Protein AF-A0A1H7LFC0-F1 (afdb_monomer)

Sequence (143 aa):
MLAAALTWTMSVATGEPPASRPVRDDPRLPPRSVIVLVASWCAPCRGELLRLDTIAPVIGGRALRVLAIDDSAATARMLRVIDPARVWRPDTRVDHVRALLLARTAGLPFSVVSDGRGVVCAQENGGLDAHRAAALVQRCATP

Foldseek 3Di:
DDDDDDDDDDDDPPDDDPPDDPPDPFDQADAQAKEWEDELVDPQRLVLQVQVVQQVVQLVPGQQAYEYLDDDPSRVVSCPVHDPSRYDDPPPDSNVNSVNQPVVDPDDGKIFGHHRRSGTQFIDHGGDHNVNSNVRSVSSVDD

Secondary structure (DSSP, 8-state):
---------------PPPP---------PPTTEEEEEE-TT-HHHHHHHTTHHHHGGGSTTPEEEEEES---HHHHHHHTTS-TTTB---SS-HHHHHHHHHTT-SSSSEEEEE-TTS-EEEEEES---HHHHHHHHHHHH--

Structure (mmCIF, N/CA/C/O backbone):
data_AF-A0A1H7LFC0-F1
#
_entry.id   AF-A0A1H7LFC0-F1
#
loop_
_atom_site.group_PDB
_atom_site.id
_atom_site.type_symbol
_atom_site.label_atom_id
_atom_site.label_alt_id
_atom_site.label_comp_id
_atom_site.label_asym_id
_atom_site.label_entity_id
_atom_site.label_seq_id
_atom_site.pdbx_PDB_ins_code
_atom_site.Cartn_x
_atom_site.Cartn_y
_atom_site.Cartn_z
_atom_site.occupancy
_atom_site.B_iso_or_equiv
_atom_site.auth_seq_id
_atom_site.auth_comp_id
_atom_site.auth_asym_id
_atom_site.auth_atom_id
_atom_site.pdbx_PDB_model_num
ATOM 1 N N . MET A 1 1 ? -52.557 39.100 51.011 1.00 39.69 1 MET A N 1
ATOM 2 C CA . MET A 1 1 ? -52.404 37.825 50.281 1.00 39.69 1 MET A CA 1
ATOM 3 C C . MET A 1 1 ? -51.633 38.114 49.000 1.00 39.69 1 MET A C 1
ATOM 5 O O . MET A 1 1 ? -52.198 38.701 48.091 1.00 39.69 1 MET A O 1
ATOM 9 N N . LEU A 1 2 ? -50.330 37.824 48.989 1.00 44.66 2 LEU A N 1
ATOM 10 C CA . LEU A 1 2 ? -49.412 38.002 47.855 1.00 44.66 2 LEU A CA 1
ATOM 11 C C . LEU A 1 2 ? -49.133 36.614 47.263 1.00 44.66 2 LEU A C 1
ATOM 13 O O . LEU A 1 2 ? -48.718 35.730 48.008 1.00 44.66 2 LEU A O 1
ATOM 17 N N . ALA A 1 3 ? -49.354 36.422 45.962 1.00 44.19 3 ALA A N 1
ATOM 18 C CA . ALA A 1 3 ? -48.954 35.213 45.243 1.00 44.19 3 ALA A CA 1
ATOM 19 C C . ALA A 1 3 ? -48.043 35.605 44.073 1.00 44.19 3 ALA A C 1
ATOM 21 O O . ALA A 1 3 ? -48.377 36.478 43.275 1.00 44.19 3 ALA A O 1
ATOM 22 N N . ALA A 1 4 ? -46.861 34.992 44.052 1.00 46.94 4 ALA A N 1
ATOM 23 C CA . ALA A 1 4 ? -45.734 35.304 43.187 1.00 46.94 4 ALA A CA 1
ATOM 24 C C . ALA A 1 4 ? -45.928 34.769 41.759 1.00 46.94 4 ALA A C 1
ATOM 26 O O . ALA A 1 4 ? -46.340 33.626 41.563 1.00 46.94 4 ALA A O 1
ATOM 27 N N . ALA A 1 5 ? -45.580 35.588 40.765 1.00 49.12 5 ALA A N 1
ATOM 28 C CA . ALA A 1 5 ? -45.511 35.190 39.366 1.00 49.12 5 ALA A CA 1
ATOM 29 C C . ALA A 1 5 ? -44.181 34.466 39.095 1.00 49.12 5 ALA A C 1
ATOM 31 O O . ALA A 1 5 ? -43.106 35.043 39.240 1.00 49.12 5 ALA A O 1
ATOM 32 N N . LEU A 1 6 ? -44.262 33.194 38.706 1.00 51.41 6 LEU A N 1
ATOM 33 C CA . LEU A 1 6 ? -43.131 32.384 38.252 1.00 51.41 6 LEU A CA 1
ATOM 34 C C . LEU A 1 6 ? -42.935 32.599 36.747 1.00 51.41 6 LEU A C 1
ATOM 36 O O . LEU A 1 6 ? -43.694 32.078 35.932 1.00 51.41 6 LEU A O 1
ATOM 40 N N . THR A 1 7 ? -41.916 33.365 36.368 1.00 50.31 7 THR A N 1
ATOM 41 C CA . THR A 1 7 ? -41.474 33.487 34.974 1.00 50.31 7 THR A CA 1
ATOM 42 C C . THR A 1 7 ? -40.579 32.308 34.606 1.00 50.31 7 THR A C 1
ATOM 44 O O . THR A 1 7 ? -39.499 32.142 35.170 1.00 50.31 7 THR A O 1
ATOM 47 N N . TRP A 1 8 ? -41.023 31.507 33.640 1.00 50.72 8 TRP A N 1
ATOM 48 C CA . TRP A 1 8 ? -40.218 30.479 32.986 1.00 50.72 8 TRP A CA 1
ATOM 49 C C .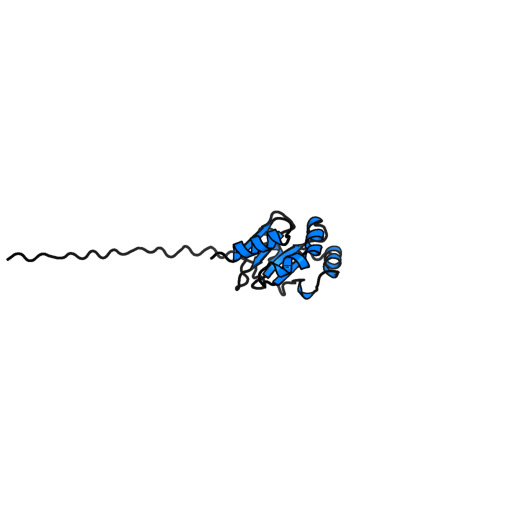 TRP A 1 8 ? -39.396 31.111 31.857 1.00 50.72 8 TRP A C 1
ATOM 51 O O . TRP A 1 8 ? -39.960 31.701 30.937 1.00 50.72 8 TRP A O 1
ATOM 61 N N . THR A 1 9 ? -38.072 30.973 31.894 1.00 57.19 9 THR A N 1
ATOM 62 C CA . THR A 1 9 ? -37.178 31.295 30.773 1.00 57.19 9 THR A CA 1
ATOM 63 C C . THR A 1 9 ? -36.889 30.026 29.973 1.00 57.19 9 THR A C 1
ATOM 65 O O . THR A 1 9 ? -36.161 29.143 30.421 1.00 57.19 9 THR A O 1
ATOM 68 N N . MET A 1 10 ? -37.453 29.919 28.767 1.00 43.94 10 MET A N 1
ATOM 69 C CA . MET A 1 10 ? -37.029 28.911 27.794 1.00 43.94 10 MET A CA 1
ATOM 70 C C . MET A 1 10 ? -35.778 29.416 27.072 1.00 43.94 10 MET A C 1
ATOM 72 O O . MET A 1 10 ? -35.845 30.356 26.285 1.00 43.94 10 MET A O 1
ATOM 76 N N . SER A 1 11 ? -34.635 28.793 27.353 1.00 60.31 11 SER A N 1
ATOM 77 C CA . SER A 1 11 ? -33.390 29.033 26.626 1.00 60.31 11 SER A CA 1
ATOM 78 C C . SER A 1 11 ? -33.374 28.154 25.374 1.00 60.31 11 SER A C 1
ATOM 80 O O . SER A 1 11 ? -33.240 26.933 25.466 1.00 60.31 11 SER A O 1
ATOM 82 N N . VAL A 1 12 ? -33.562 28.757 24.200 1.00 59.16 12 VAL A N 1
ATOM 83 C CA . VAL A 1 12 ? -33.360 28.082 22.914 1.00 59.16 12 VAL A CA 1
ATOM 84 C C . VAL A 1 12 ? -31.860 27.973 22.655 1.00 59.16 12 VAL A C 1
ATOM 86 O O . VAL A 1 12 ? -31.195 28.951 22.329 1.00 59.16 12 VAL A O 1
ATOM 89 N N . ALA A 1 13 ? -31.310 26.772 22.824 1.00 56.94 13 ALA A N 1
ATOM 90 C CA . ALA A 1 13 ? -29.967 26.466 22.359 1.00 56.94 13 ALA A CA 1
ATOM 91 C C . ALA A 1 13 ? -29.984 26.454 20.823 1.00 56.94 13 ALA A C 1
ATOM 93 O O . ALA A 1 13 ? -30.517 25.532 20.206 1.00 56.94 13 ALA A O 1
ATOM 94 N N . THR A 1 14 ? -29.413 27.482 20.198 1.00 58.72 14 THR A N 1
ATOM 95 C CA . THR A 1 14 ? -29.063 27.467 18.775 1.00 58.72 14 THR A CA 1
ATOM 96 C C . THR A 1 14 ? -27.925 26.471 18.574 1.00 58.72 14 THR A C 1
ATOM 98 O O . THR A 1 14 ? -26.749 26.823 18.625 1.00 58.72 14 THR A O 1
ATOM 101 N N . GLY A 1 15 ? -28.280 25.197 18.422 1.00 48.66 15 GLY A N 1
ATOM 102 C CA . GLY A 1 15 ? -27.364 24.168 17.955 1.00 48.66 15 GLY A CA 1
ATOM 103 C C . GLY A 1 15 ? -27.101 24.379 16.470 1.00 48.66 15 GLY A C 1
ATOM 104 O O . GLY A 1 15 ? -27.932 24.016 15.641 1.00 48.66 15 GLY A O 1
ATOM 105 N N . GLU A 1 16 ? -25.964 24.982 16.140 1.00 53.81 16 GLU A N 1
ATOM 106 C CA . GLU A 1 16 ? -25.450 24.993 14.774 1.00 53.81 16 GLU A CA 1
ATOM 107 C C . GLU A 1 16 ? -25.171 23.534 14.361 1.00 53.81 16 GLU A C 1
ATOM 109 O O . GLU A 1 16 ? -24.425 22.839 15.063 1.00 53.81 16 GLU A O 1
ATOM 114 N N . PRO A 1 17 ? -25.792 23.009 13.286 1.00 59.69 17 PRO A N 1
ATOM 115 C CA . PRO A 1 17 ? -25.464 21.676 12.805 1.00 59.69 17 PRO A CA 1
ATOM 116 C C . PRO A 1 17 ? -23.969 21.641 12.459 1.00 59.69 17 PRO A C 1
ATOM 118 O O . PRO A 1 17 ? -23.469 22.589 11.846 1.00 59.69 17 PRO A O 1
ATOM 121 N N . PRO A 1 18 ? -23.227 20.586 12.847 1.00 61.09 18 PRO A N 1
ATOM 122 C CA . PRO A 1 18 ? -21.800 20.527 12.578 1.00 61.09 18 PRO A CA 1
ATOM 123 C C . PRO A 1 18 ? -21.576 20.680 11.077 1.00 61.09 18 PRO A C 1
ATOM 125 O O . PRO A 1 18 ? -22.171 19.950 10.279 1.00 61.09 18 PRO A O 1
ATOM 128 N N . ALA A 1 19 ? -20.733 21.649 10.711 1.00 60.19 19 ALA A N 1
ATOM 129 C CA . ALA A 1 19 ? -20.374 21.932 9.333 1.00 60.19 19 ALA A CA 1
ATOM 130 C C . ALA A 1 19 ? -20.046 20.620 8.610 1.00 60.19 19 ALA A C 1
ATOM 132 O O . ALA A 1 19 ? -19.119 19.894 8.984 1.00 60.19 19 ALA A O 1
ATOM 133 N N . SER A 1 20 ? -20.843 20.297 7.591 1.00 56.56 20 SER A N 1
ATOM 134 C CA . SER A 1 20 ? -20.631 19.124 6.756 1.00 56.56 20 SER A CA 1
ATOM 135 C C . SER A 1 20 ? -19.225 19.206 6.176 1.00 56.56 20 SER A C 1
ATOM 137 O O . SER A 1 20 ? -18.912 20.110 5.399 1.00 56.56 20 SER A O 1
ATOM 139 N N . ARG A 1 21 ? -18.361 18.279 6.594 1.00 57.12 21 ARG A N 1
ATOM 140 C CA . ARG A 1 21 ? -16.986 18.180 6.108 1.00 57.12 21 ARG A CA 1
ATOM 141 C C . ARG A 1 21 ? -17.044 18.113 4.573 1.00 57.12 21 ARG A C 1
ATOM 143 O O . ARG A 1 21 ? -17.805 17.284 4.069 1.00 57.12 21 ARG A O 1
ATOM 150 N N . PRO A 1 22 ? -16.306 18.964 3.832 1.00 49.84 22 PRO A N 1
ATOM 151 C CA . PRO A 1 22 ? -16.366 18.962 2.376 1.00 49.84 22 PRO A CA 1
ATOM 152 C C . PRO A 1 22 ? -16.109 17.542 1.883 1.00 49.84 22 PRO A C 1
ATOM 154 O O . PRO A 1 22 ? -15.183 16.881 2.371 1.00 49.84 22 PRO A O 1
ATOM 157 N N . VAL A 1 23 ? -16.961 17.067 0.972 1.00 52.31 23 VAL A N 1
ATOM 158 C CA . VAL A 1 23 ? -16.793 15.769 0.320 1.00 52.31 23 VAL A CA 1
ATOM 159 C C . VAL A 1 23 ? -15.473 15.846 -0.433 1.00 52.31 23 VAL A C 1
ATOM 161 O O . VAL A 1 23 ? -15.389 16.411 -1.517 1.00 52.31 23 VAL A O 1
ATOM 164 N N . ARG A 1 24 ? -14.403 15.357 0.192 1.00 57.91 24 ARG A N 1
ATOM 165 C CA . ARG A 1 24 ? -13.163 15.082 -0.517 1.00 57.91 24 ARG A CA 1
ATOM 166 C C . ARG A 1 24 ? -13.475 13.915 -1.440 1.00 57.91 24 ARG A C 1
ATOM 168 O O . ARG A 1 24 ? -14.078 12.939 -0.981 1.00 57.91 24 ARG A O 1
ATOM 175 N N . ASP A 1 25 ? -13.084 14.025 -2.705 1.00 68.50 25 ASP A N 1
ATOM 176 C CA . ASP A 1 25 ? -13.007 12.886 -3.618 1.00 68.50 25 ASP A CA 1
ATOM 177 C C . ASP A 1 25 ? -11.965 11.910 -3.064 1.00 68.50 25 ASP A C 1
ATOM 179 O O . ASP A 1 25 ? -10.799 11.893 -3.444 1.00 68.50 25 ASP A O 1
ATOM 183 N N . ASP A 1 26 ? -12.371 11.152 -2.053 1.00 75.12 26 ASP A N 1
ATOM 184 C CA . ASP A 1 26 ? -11.540 10.179 -1.377 1.00 75.12 26 ASP A CA 1
ATOM 185 C C . ASP A 1 26 ? -11.717 8.841 -2.087 1.00 75.12 26 ASP A C 1
ATOM 187 O O . ASP A 1 26 ? -12.856 8.394 -2.284 1.00 75.12 26 ASP A O 1
ATOM 191 N N . PRO A 1 27 ? -10.611 8.165 -2.452 1.00 82.56 27 PRO A N 1
ATOM 192 C CA . PRO A 1 27 ? -10.709 6.906 -3.157 1.00 82.56 27 PRO A CA 1
ATOM 193 C C . PRO A 1 27 ? -11.433 5.922 -2.241 1.00 82.56 27 PRO A C 1
ATOM 195 O O . PRO A 1 27 ? -11.096 5.785 -1.063 1.00 82.56 27 PRO A O 1
ATOM 198 N N . ARG A 1 28 ? -12.451 5.239 -2.770 1.00 88.94 28 ARG A N 1
ATOM 199 C CA . ARG A 1 28 ? -13.081 4.130 -2.054 1.00 88.94 28 ARG A CA 1
ATOM 200 C C . ARG A 1 28 ? -12.141 2.938 -2.117 1.00 88.94 28 ARG A C 1
ATOM 202 O O . ARG A 1 28 ? -11.929 2.348 -3.172 1.00 88.94 28 ARG A O 1
ATOM 209 N N . LEU A 1 29 ? -11.537 2.643 -0.975 1.00 94.00 29 LEU A N 1
ATOM 210 C CA . LEU A 1 29 ? -10.576 1.565 -0.811 1.00 94.00 29 LEU A CA 1
ATOM 211 C C . LEU A 1 29 ? -11.286 0.276 -0.376 1.00 94.00 29 LEU A C 1
ATOM 213 O O . LEU A 1 29 ? -12.385 0.344 0.180 1.00 94.00 29 LEU A O 1
ATOM 217 N N . PRO A 1 30 ? -10.657 -0.902 -0.545 1.00 95.44 30 PRO A N 1
ATOM 218 C CA . PRO A 1 30 ? -11.120 -2.127 0.080 1.00 95.44 30 PRO A CA 1
ATOM 219 C C . PRO A 1 30 ? -11.317 -1.881 1.580 1.00 95.44 30 PRO A C 1
ATOM 221 O O . PRO A 1 30 ? -10.409 -1.335 2.216 1.00 95.44 30 PRO A O 1
ATOM 224 N N . PRO A 1 31 ? -12.476 -2.228 2.161 1.00 96.06 31 PRO A N 1
ATOM 225 C CA . PRO A 1 31 ? -12.726 -2.016 3.581 1.00 96.06 31 PRO A CA 1
ATOM 226 C C . PRO A 1 31 ? -11.682 -2.704 4.461 1.00 96.06 31 PRO A C 1
ATOM 228 O O . PRO A 1 31 ? -11.109 -3.727 4.079 1.00 96.06 31 PRO A O 1
ATOM 231 N N . ARG A 1 32 ? -11.449 -2.147 5.654 1.00 96.88 32 ARG A N 1
ATOM 232 C CA . ARG A 1 32 ? -10.570 -2.715 6.691 1.00 96.88 32 ARG A CA 1
ATOM 233 C C . ARG A 1 32 ? -9.218 -3.185 6.143 1.00 96.88 32 ARG A C 1
ATOM 235 O O . ARG A 1 32 ? -8.785 -4.300 6.423 1.00 96.88 32 ARG A O 1
ATOM 242 N N . SER A 1 33 ? -8.556 -2.348 5.356 1.00 98.12 33 SER A N 1
ATOM 243 C CA . SER A 1 33 ? -7.307 -2.706 4.685 1.00 98.12 33 SER A CA 1
ATOM 244 C C . SER A 1 33 ? -6.173 -1.769 5.074 1.00 98.12 33 SER A C 1
ATOM 246 O O . SER A 1 33 ? -6.394 -0.585 5.312 1.00 98.12 33 SER A O 1
ATOM 248 N N . VAL A 1 34 ? -4.960 -2.310 5.130 1.00 98.44 34 VAL A N 1
ATOM 249 C CA . VAL A 1 34 ? -3.707 -1.552 5.103 1.00 98.44 34 VAL A CA 1
ATOM 250 C C . VAL A 1 34 ? -3.174 -1.668 3.685 1.00 98.44 34 VAL A C 1
ATOM 252 O O . VAL A 1 34 ? -2.962 -2.780 3.206 1.00 98.44 34 VAL A O 1
ATOM 255 N N . ILE A 1 35 ? -3.002 -0.545 2.999 1.00 98.25 35 ILE A N 1
ATOM 256 C CA . ILE A 1 35 ? -2.571 -0.510 1.602 1.00 98.25 35 ILE A CA 1
ATOM 257 C C . ILE A 1 35 ? -1.208 0.152 1.537 1.00 98.25 35 ILE A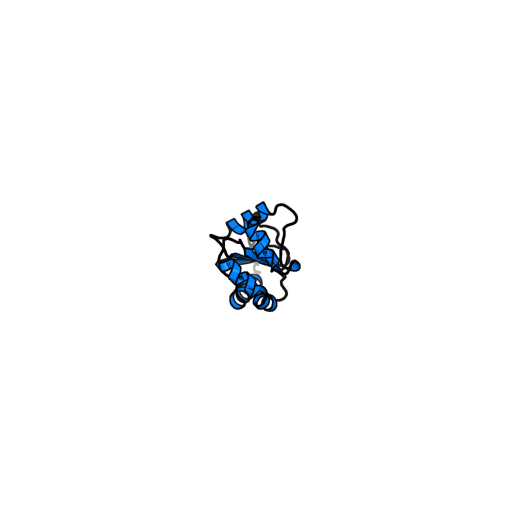 C 1
ATOM 259 O O . ILE A 1 35 ? -1.092 1.328 1.876 1.00 98.25 35 ILE A O 1
ATOM 263 N N . VAL A 1 36 ? -0.207 -0.600 1.089 1.00 98.31 36 VAL A N 1
ATOM 264 C CA . VAL A 1 36 ? 1.146 -0.098 0.835 1.00 98.31 36 VAL A CA 1
ATOM 265 C C . VAL A 1 36 ? 1.279 0.254 -0.648 1.00 98.31 36 VAL A C 1
ATOM 267 O O . VAL A 1 36 ? 0.917 -0.545 -1.518 1.00 98.31 36 VAL A O 1
ATOM 270 N N . LEU A 1 37 ? 1.756 1.461 -0.949 1.00 98.31 37 LEU A N 1
ATOM 271 C CA . LEU A 1 37 ? 2.007 1.921 -2.315 1.00 98.31 37 LEU A CA 1
ATOM 272 C C . LEU A 1 37 ? 3.456 1.650 -2.696 1.00 98.31 37 LEU A C 1
ATOM 274 O O . LEU A 1 37 ? 4.379 2.016 -1.967 1.00 98.31 37 LEU A O 1
ATOM 278 N N . VAL A 1 38 ? 3.653 1.053 -3.870 1.00 98.00 38 VAL A N 1
ATOM 279 C CA . VAL A 1 38 ? 4.977 0.625 -4.329 1.00 98.00 38 VAL A CA 1
ATOM 280 C C . VAL A 1 38 ? 5.222 0.941 -5.801 1.00 98.00 38 VAL A C 1
ATOM 282 O O . VAL A 1 38 ? 4.297 1.059 -6.603 1.00 98.00 38 VAL A O 1
ATOM 285 N N . ALA A 1 39 ? 6.504 1.017 -6.150 1.00 98.12 39 ALA A N 1
ATOM 286 C CA . ALA A 1 39 ? 7.005 1.127 -7.514 1.00 98.12 39 ALA A CA 1
ATOM 287 C C . ALA A 1 39 ? 8.358 0.421 -7.623 1.00 98.12 39 ALA A C 1
ATOM 289 O O . ALA A 1 39 ? 9.126 0.423 -6.657 1.00 98.12 39 ALA A O 1
ATOM 290 N N . SER A 1 40 ? 8.706 -0.134 -8.787 1.00 97.75 40 SER A N 1
ATOM 291 C CA . SER A 1 40 ? 9.994 -0.826 -8.940 1.00 97.75 40 SER A CA 1
ATOM 292 C C . SER A 1 40 ? 11.203 0.082 -8.785 1.00 97.75 40 SER A C 1
ATOM 294 O O . SER A 1 40 ? 12.266 -0.403 -8.411 1.00 97.75 40 SER A O 1
ATOM 296 N N . TRP A 1 41 ? 11.076 1.377 -9.074 1.00 96.75 41 TRP A N 1
ATOM 297 C CA . TRP A 1 41 ? 12.162 2.351 -8.929 1.00 96.75 41 TRP A CA 1
ATOM 298 C C . TRP A 1 41 ? 12.363 2.804 -7.473 1.00 96.75 41 TRP A C 1
ATOM 300 O O . TRP A 1 41 ? 13.427 3.309 -7.124 1.00 96.75 41 TRP A O 1
ATOM 310 N N . CYS A 1 42 ? 11.389 2.563 -6.593 1.00 97.88 42 CYS A N 1
ATOM 311 C CA . CYS A 1 42 ? 11.467 2.906 -5.178 1.00 97.88 42 CYS A CA 1
ATOM 312 C C . CYS A 1 42 ? 12.287 1.851 -4.420 1.00 97.88 42 CYS A C 1
ATOM 314 O O . CYS A 1 42 ? 11.790 0.779 -4.066 1.00 97.88 42 CYS A O 1
ATOM 316 N N . ALA A 1 43 ? 13.561 2.146 -4.149 1.00 96.00 43 ALA A N 1
ATOM 317 C CA . ALA A 1 43 ? 14.434 1.214 -3.438 1.00 96.00 43 ALA A CA 1
ATOM 318 C C . ALA A 1 43 ? 13.913 0.810 -2.042 1.00 96.00 43 ALA A C 1
ATOM 320 O O . ALA A 1 43 ? 13.885 -0.394 -1.770 1.00 96.00 43 ALA A O 1
ATOM 321 N N . PRO A 1 44 ? 13.418 1.733 -1.191 1.00 95.81 44 PRO A N 1
ATOM 322 C CA . PRO A 1 44 ? 12.884 1.354 0.118 1.00 95.81 44 PRO A CA 1
ATOM 323 C C . PRO A 1 44 ? 11.611 0.494 0.039 1.00 95.81 44 PRO A C 1
ATOM 325 O O . PRO A 1 44 ? 11.403 -0.358 0.901 1.00 95.81 44 PRO A O 1
ATOM 328 N N . CYS A 1 45 ? 10.799 0.642 -1.015 1.00 97.56 45 CYS A N 1
ATOM 329 C CA . CYS A 1 45 ? 9.595 -0.167 -1.222 1.00 97.56 45 CYS A CA 1
ATOM 330 C C . CYS A 1 45 ? 9.931 -1.659 -1.368 1.00 97.56 45 CYS A C 1
ATOM 332 O O . CYS A 1 45 ? 9.221 -2.514 -0.850 1.00 97.56 45 CYS A O 1
ATOM 334 N N . ARG A 1 46 ? 11.056 -2.000 -2.014 1.00 95.69 46 ARG A N 1
ATOM 335 C CA . ARG A 1 46 ? 11.492 -3.403 -2.137 1.00 95.69 46 ARG A CA 1
ATOM 336 C C . ARG A 1 46 ? 11.786 -4.035 -0.773 1.00 95.69 46 ARG A C 1
ATOM 338 O O . ARG A 1 46 ? 11.424 -5.184 -0.553 1.00 95.69 46 ARG A O 1
ATOM 345 N N . GLY A 1 47 ? 12.390 -3.283 0.149 1.00 93.38 47 GLY A N 1
ATOM 346 C CA . GLY A 1 47 ? 12.646 -3.748 1.518 1.00 93.38 47 GLY A CA 1
ATOM 347 C C . GLY A 1 47 ? 11.376 -3.874 2.366 1.00 93.38 47 GLY A C 1
ATOM 348 O O . GLY A 1 47 ? 11.277 -4.749 3.221 1.00 93.38 47 GLY A O 1
ATOM 349 N N . GLU A 1 48 ? 10.375 -3.029 2.130 1.00 95.69 48 GLU A N 1
ATOM 350 C CA . GLU A 1 48 ? 9.045 -3.154 2.738 1.00 95.69 48 GLU A CA 1
ATOM 351 C C . GLU A 1 48 ? 8.305 -4.413 2.267 1.00 95.69 48 GLU A C 1
ATOM 353 O O . GLU A 1 48 ? 7.770 -5.145 3.097 1.00 95.69 48 GLU A O 1
ATOM 358 N N . LEU A 1 49 ? 8.359 -4.730 0.971 1.00 96.75 49 LEU A N 1
ATOM 359 C CA . LEU A 1 49 ? 7.730 -5.932 0.413 1.00 96.75 49 LEU A CA 1
ATOM 360 C C . LEU A 1 49 ? 8.260 -7.244 1.024 1.00 96.75 49 LEU A C 1
ATOM 362 O O . LEU A 1 49 ? 7.500 -8.196 1.178 1.00 96.75 49 LEU A O 1
ATOM 366 N N . LEU A 1 50 ? 9.532 -7.289 1.435 1.00 95.06 50 LEU A N 1
ATOM 367 C CA . LEU A 1 50 ? 10.120 -8.449 2.126 1.00 95.06 50 LEU A CA 1
ATOM 368 C C . LEU A 1 50 ? 9.612 -8.629 3.566 1.00 95.06 50 LEU A C 1
ATOM 370 O O . LEU A 1 50 ? 9.844 -9.667 4.178 1.00 95.06 50 LEU A O 1
ATOM 374 N N . ARG A 1 51 ? 8.942 -7.619 4.129 1.00 95.06 51 ARG A N 1
ATOM 375 C CA . ARG A 1 51 ? 8.490 -7.592 5.528 1.00 95.06 51 ARG A CA 1
ATOM 376 C C . ARG A 1 51 ? 6.980 -7.764 5.669 1.00 95.06 51 ARG A C 1
ATOM 378 O O . ARG A 1 51 ? 6.463 -7.703 6.779 1.00 95.06 51 ARG A O 1
ATOM 385 N N . LEU A 1 52 ? 6.252 -8.007 4.578 1.00 96.94 52 LEU A N 1
ATOM 386 C CA . LEU A 1 52 ? 4.790 -8.116 4.626 1.00 96.94 52 LEU A CA 1
ATOM 387 C C . LEU A 1 52 ? 4.309 -9.220 5.588 1.00 96.94 52 LEU A C 1
ATOM 389 O O . LEU A 1 52 ? 3.287 -9.041 6.247 1.00 96.94 52 LEU A O 1
ATOM 393 N N . ASP A 1 53 ? 5.062 -10.313 5.735 1.00 96.75 53 ASP A N 1
ATOM 394 C CA . ASP A 1 53 ? 4.717 -11.411 6.653 1.00 96.75 53 ASP A CA 1
ATOM 395 C C . ASP A 1 53 ? 4.910 -11.064 8.132 1.00 96.75 53 ASP A C 1
ATOM 397 O O . ASP A 1 53 ? 4.227 -11.628 8.982 1.00 96.75 53 ASP A O 1
ATOM 401 N N . THR A 1 54 ? 5.776 -10.101 8.457 1.00 97.25 54 THR A N 1
ATOM 402 C CA . THR A 1 54 ? 5.905 -9.595 9.833 1.00 97.25 54 THR A CA 1
ATOM 403 C C . THR A 1 54 ? 4.882 -8.498 10.132 1.00 97.25 54 THR A C 1
ATOM 405 O O . THR A 1 54 ? 4.525 -8.284 11.289 1.00 97.25 54 THR A O 1
ATOM 408 N N . ILE A 1 55 ? 4.363 -7.831 9.096 1.00 98.00 55 ILE A N 1
ATOM 409 C CA . ILE A 1 55 ? 3.327 -6.794 9.200 1.00 98.00 55 ILE A CA 1
ATOM 410 C C . ILE A 1 55 ? 1.928 -7.405 9.354 1.00 98.00 55 ILE A C 1
ATOM 412 O O . ILE A 1 55 ? 1.137 -6.938 10.171 1.00 98.00 55 ILE A O 1
ATOM 416 N N . ALA A 1 56 ? 1.593 -8.438 8.578 1.00 97.25 56 ALA A N 1
ATOM 417 C CA . ALA A 1 56 ? 0.236 -8.990 8.539 1.00 97.25 56 ALA A CA 1
ATOM 418 C C . ALA A 1 56 ? -0.336 -9.421 9.916 1.00 97.25 56 ALA A C 1
ATOM 420 O O . ALA A 1 56 ? -1.511 -9.148 10.170 1.00 97.25 56 ALA A O 1
ATOM 421 N N . PRO A 1 57 ? 0.439 -10.017 10.845 1.00 97.88 57 PRO A N 1
ATOM 422 C CA . PRO A 1 57 ? -0.085 -10.417 12.153 1.00 97.88 57 PRO A CA 1
ATOM 423 C C . PRO A 1 57 ? -0.465 -9.242 13.067 1.00 97.88 57 PRO A C 1
ATOM 425 O O . PRO A 1 57 ? -1.332 -9.387 13.925 1.00 97.88 57 PRO A O 1
ATOM 428 N N . VAL A 1 58 ? 0.160 -8.071 12.898 1.00 97.56 58 VAL A N 1
ATOM 429 C CA . VAL A 1 58 ? 0.027 -6.943 13.842 1.00 97.56 58 VAL A CA 1
ATOM 430 C C . VAL A 1 58 ? -1.018 -5.903 13.431 1.00 97.56 58 VAL A C 1
ATOM 432 O O . VAL A 1 58 ? -1.286 -4.964 14.176 1.00 97.56 58 VAL A O 1
ATOM 435 N N . ILE A 1 59 ? -1.654 -6.067 12.268 1.00 97.44 59 ILE A N 1
ATOM 436 C CA . ILE A 1 59 ? -2.653 -5.120 11.739 1.00 97.44 59 ILE A CA 1
ATOM 437 C C . ILE A 1 59 ? -4.100 -5.453 12.144 1.00 97.44 59 ILE A C 1
ATOM 439 O O . ILE A 1 59 ? -5.047 -4.920 11.563 1.00 97.44 59 ILE A O 1
ATOM 443 N N . GLY A 1 60 ? -4.298 -6.316 13.147 1.00 91.94 60 GLY A N 1
ATOM 444 C CA . GLY A 1 60 ? -5.602 -6.526 13.791 1.00 91.94 60 GLY A CA 1
ATOM 445 C C . GLY A 1 60 ? -6.681 -7.096 12.862 1.00 91.94 60 GLY A C 1
ATOM 446 O O . GLY A 1 60 ? -7.804 -6.588 12.827 1.00 91.94 60 GLY A O 1
ATOM 447 N N . GLY A 1 61 ? -6.326 -8.106 12.061 1.00 92.75 61 GLY A N 1
ATOM 448 C CA . GLY A 1 61 ? -7.248 -8.783 11.137 1.00 92.75 61 GLY A CA 1
ATOM 449 C C . GLY A 1 61 ? -7.649 -7.959 9.908 1.00 92.75 61 GLY A C 1
ATOM 450 O O . GLY A 1 61 ? -8.578 -8.326 9.192 1.00 92.75 61 GLY A O 1
ATOM 451 N N . ARG A 1 62 ? -6.982 -6.827 9.660 1.00 97.19 62 ARG A N 1
ATOM 452 C CA . ARG A 1 62 ? -7.123 -6.060 8.415 1.00 97.19 62 ARG A CA 1
ATOM 453 C C . ARG A 1 62 ? -6.431 -6.784 7.262 1.00 97.19 62 ARG A C 1
ATOM 455 O O . ARG A 1 62 ? -5.453 -7.496 7.469 1.00 97.19 62 ARG A O 1
ATOM 462 N N . ALA A 1 63 ? -6.902 -6.568 6.037 1.00 98.00 63 ALA A N 1
ATOM 463 C CA . ALA A 1 63 ? -6.224 -7.092 4.855 1.00 98.00 63 ALA A CA 1
ATOM 464 C C . ALA A 1 63 ? -4.978 -6.251 4.542 1.0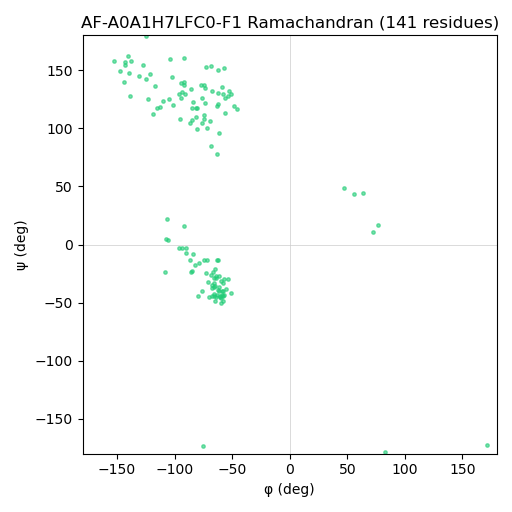0 98.00 63 ALA A C 1
ATOM 466 O O . ALA A 1 63 ? -5.079 -5.036 4.378 1.00 98.00 63 ALA A O 1
ATOM 467 N N . LEU A 1 64 ? -3.815 -6.892 4.423 1.00 98.38 64 LEU A N 1
ATOM 468 C CA . LEU A 1 64 ? -2.603 -6.249 3.918 1.00 98.38 64 LEU A CA 1
ATOM 469 C C . LEU A 1 64 ? -2.600 -6.309 2.391 1.00 98.38 64 LEU A C 1
ATOM 471 O O . LEU A 1 64 ? -2.599 -7.395 1.811 1.00 98.38 64 LEU A O 1
ATOM 475 N N . ARG A 1 65 ? -2.621 -5.145 1.745 1.00 98.31 65 ARG A N 1
ATOM 476 C CA . ARG A 1 65 ? -2.756 -5.007 0.295 1.00 98.31 65 ARG A CA 1
ATOM 477 C C . ARG A 1 65 ? -1.599 -4.194 -0.277 1.00 98.31 65 ARG A C 1
ATOM 479 O O . ARG A 1 65 ? -1.172 -3.211 0.317 1.00 98.31 65 ARG A O 1
ATOM 486 N N . VAL A 1 66 ? -1.121 -4.580 -1.449 1.00 98.44 66 VAL A N 1
ATOM 487 C CA . VAL A 1 66 ? -0.060 -3.906 -2.202 1.00 98.44 66 VAL A CA 1
ATOM 488 C C . VAL A 1 66 ? -0.679 -3.275 -3.439 1.00 98.44 66 VAL A C 1
ATOM 490 O O . VAL A 1 66 ? -1.287 -3.981 -4.244 1.00 98.44 66 VAL A O 1
ATOM 493 N N . LEU A 1 67 ? -0.507 -1.966 -3.605 1.00 98.06 67 LEU A N 1
ATOM 494 C CA . LEU A 1 67 ? -0.908 -1.234 -4.803 1.00 98.06 67 LEU A CA 1
ATOM 495 C C . LEU A 1 67 ? 0.338 -0.732 -5.537 1.00 98.06 67 LEU A C 1
ATOM 497 O O . LEU A 1 67 ? 1.091 0.090 -5.018 1.00 98.06 67 LEU A O 1
ATOM 501 N N . ALA A 1 68 ? 0.535 -1.194 -6.770 1.00 98.00 68 ALA A N 1
ATOM 502 C CA . ALA A 1 68 ? 1.512 -0.584 -7.664 1.00 98.00 68 ALA A CA 1
ATOM 503 C C . ALA A 1 68 ? 1.000 0.762 -8.182 1.00 98.00 68 ALA A C 1
ATOM 505 O O . ALA A 1 68 ? -0.144 0.860 -8.632 1.00 98.00 68 ALA A O 1
ATOM 506 N N . ILE A 1 69 ? 1.860 1.776 -8.164 1.00 97.25 69 ILE A N 1
ATOM 507 C CA . ILE A 1 69 ? 1.546 3.130 -8.650 1.00 97.25 69 ILE A CA 1
ATOM 508 C C . ILE A 1 69 ? 1.865 3.346 -10.137 1.00 97.25 69 ILE A C 1
ATOM 510 O O . ILE A 1 69 ? 1.506 4.379 -10.689 1.00 97.25 69 ILE A O 1
ATOM 514 N N . ASP A 1 70 ? 2.517 2.378 -10.780 1.00 96.19 70 ASP A N 1
ATOM 515 C CA . ASP A 1 70 ? 2.807 2.356 -12.213 1.00 96.19 70 ASP A CA 1
ATOM 516 C C . ASP A 1 70 ? 2.629 0.939 -12.777 1.00 96.19 70 ASP A C 1
ATOM 518 O O . ASP A 1 70 ? 2.630 -0.042 -12.029 1.00 96.19 70 ASP A O 1
ATOM 522 N N . ASP A 1 71 ? 2.499 0.837 -14.100 1.00 96.19 71 ASP A N 1
ATOM 523 C CA . ASP A 1 71 ? 2.308 -0.430 -14.822 1.00 96.19 71 ASP A CA 1
ATOM 524 C C . ASP A 1 71 ? 3.561 -0.876 -15.590 1.00 96.19 71 ASP A C 1
ATOM 526 O O . ASP A 1 71 ? 3.485 -1.647 -16.549 1.00 96.19 71 ASP A O 1
ATOM 530 N N . SER A 1 72 ? 4.744 -0.396 -15.195 1.00 98.06 72 SER A N 1
ATOM 531 C CA . SER A 1 72 ? 5.977 -0.766 -15.885 1.00 98.06 72 SER A CA 1
ATOM 532 C C . SER A 1 72 ? 6.246 -2.273 -15.789 1.00 98.06 72 SER A C 1
ATOM 534 O O . SER A 1 72 ? 5.943 -2.937 -14.792 1.00 98.06 72 SER A O 1
ATOM 536 N N . ALA A 1 73 ? 6.914 -2.827 -16.804 1.00 98.38 73 ALA A N 1
ATOM 537 C CA . ALA A 1 73 ? 7.336 -4.229 -16.795 1.00 98.38 73 ALA A CA 1
ATOM 538 C C . ALA A 1 73 ? 8.235 -4.570 -15.586 1.00 98.38 73 ALA A C 1
ATOM 540 O O . ALA A 1 73 ? 8.233 -5.706 -15.100 1.00 98.38 73 ALA A O 1
ATOM 541 N N . ALA A 1 74 ? 8.990 -3.587 -15.085 1.00 98.19 74 ALA A N 1
ATOM 542 C CA . ALA A 1 74 ? 9.816 -3.721 -13.894 1.00 98.19 74 ALA A CA 1
ATOM 543 C C . ALA A 1 74 ? 8.963 -3.830 -12.618 1.00 98.19 74 ALA A C 1
ATOM 545 O O . ALA A 1 74 ? 9.200 -4.736 -11.816 1.00 98.19 74 ALA A O 1
ATOM 546 N N . THR A 1 75 ? 7.932 -2.994 -12.457 1.00 98.25 75 THR A N 1
ATOM 547 C CA . THR A 1 75 ? 6.966 -3.099 -11.348 1.00 98.25 75 THR A CA 1
ATOM 548 C C . THR A 1 75 ? 6.188 -4.408 -11.417 1.00 98.25 75 THR A C 1
ATOM 550 O O . THR A 1 75 ? 6.095 -5.119 -10.416 1.00 98.25 75 THR A O 1
ATOM 553 N N . ALA A 1 76 ? 5.739 -4.817 -12.605 1.00 97.56 76 ALA A N 1
ATOM 554 C CA . ALA A 1 76 ? 5.094 -6.113 -12.795 1.00 97.56 76 ALA A CA 1
ATOM 555 C C . ALA A 1 76 ? 6.009 -7.282 -12.386 1.00 97.56 76 ALA A C 1
ATOM 557 O O . ALA A 1 76 ? 5.551 -8.233 -11.755 1.00 97.56 76 ALA A O 1
ATOM 558 N N . ARG A 1 77 ? 7.312 -7.215 -12.698 1.00 97.94 77 ARG A N 1
ATOM 559 C CA . ARG A 1 77 ? 8.307 -8.213 -12.269 1.00 97.94 77 ARG A CA 1
ATOM 560 C C . ARG A 1 77 ? 8.513 -8.218 -10.760 1.00 97.94 77 ARG A C 1
ATOM 562 O O . ARG A 1 77 ? 8.561 -9.298 -10.182 1.00 97.94 77 ARG A O 1
ATOM 569 N N . MET A 1 78 ? 8.616 -7.043 -10.144 1.00 96.94 78 MET A N 1
ATOM 570 C CA . MET A 1 78 ? 8.749 -6.901 -8.694 1.00 96.94 78 MET A CA 1
ATOM 571 C C . MET A 1 78 ? 7.569 -7.544 -7.959 1.00 96.94 78 MET A C 1
ATOM 573 O O . MET A 1 78 ? 7.773 -8.211 -6.954 1.00 96.94 78 MET A O 1
ATOM 577 N N . LEU A 1 79 ? 6.346 -7.399 -8.472 1.00 97.44 79 LEU A N 1
ATOM 578 C CA . LEU A 1 79 ? 5.155 -7.953 -7.827 1.00 97.44 79 LEU A CA 1
ATOM 579 C C . LEU A 1 79 ? 4.995 -9.474 -7.970 1.00 97.44 79 LEU A C 1
ATOM 581 O O . LEU A 1 79 ? 4.194 -10.050 -7.244 1.00 97.44 79 LEU A O 1
ATOM 585 N N . ARG A 1 80 ? 5.743 -10.151 -8.854 1.00 96.31 80 ARG A N 1
ATOM 586 C CA . ARG A 1 80 ? 5.611 -11.611 -9.048 1.00 96.31 80 ARG A CA 1
ATOM 587 C C . ARG A 1 80 ? 6.004 -12.448 -7.834 1.00 96.31 80 ARG A C 1
ATOM 589 O O . ARG A 1 80 ? 5.609 -13.604 -7.762 1.00 96.31 80 ARG A O 1
ATOM 596 N N . VAL A 1 81 ? 6.797 -11.890 -6.924 1.00 93.12 81 VAL A N 1
ATOM 597 C CA . VAL A 1 81 ? 7.222 -12.582 -5.696 1.00 93.12 81 VAL A CA 1
ATOM 598 C C . VAL A 1 81 ? 6.256 -12.356 -4.532 1.00 93.12 81 VAL A C 1
ATOM 600 O O . VAL A 1 81 ? 6.469 -12.888 -3.449 1.00 93.12 81 VAL A O 1
ATOM 603 N N . ILE A 1 82 ? 5.218 -11.543 -4.736 1.00 96.56 82 ILE A N 1
ATOM 604 C CA . ILE A 1 82 ? 4.209 -11.236 -3.728 1.00 96.56 82 ILE A CA 1
ATOM 605 C C . ILE A 1 82 ? 3.039 -12.191 -3.914 1.00 96.56 82 ILE A C 1
ATOM 607 O O . ILE A 1 82 ? 2.620 -12.438 -5.044 1.00 96.56 82 ILE A O 1
ATOM 611 N N . ASP A 1 83 ? 2.489 -12.681 -2.802 1.00 96.06 83 ASP A N 1
ATOM 612 C CA . ASP A 1 83 ? 1.229 -13.420 -2.803 1.00 96.06 83 ASP A CA 1
ATOM 613 C C . ASP A 1 83 ? 0.172 -12.645 -3.623 1.00 96.06 83 ASP A C 1
ATOM 615 O O . ASP A 1 83 ? -0.159 -11.503 -3.266 1.00 96.06 83 ASP A O 1
ATOM 619 N N . PRO A 1 84 ? -0.368 -13.228 -4.712 1.00 95.62 84 PRO A N 1
ATOM 620 C CA . PRO A 1 84 ? -1.372 -12.582 -5.546 1.00 95.62 84 PRO A CA 1
ATOM 621 C C . PRO A 1 84 ? -2.592 -12.081 -4.765 1.00 95.62 84 PRO A C 1
ATOM 623 O O . PRO A 1 84 ? -3.170 -11.070 -5.156 1.00 95.62 84 PRO A O 1
ATOM 626 N N . ALA A 1 85 ? -2.954 -12.722 -3.646 1.00 95.31 85 ALA A N 1
ATOM 627 C CA . ALA A 1 85 ? -4.065 -12.294 -2.794 1.00 95.31 85 ALA A CA 1
ATOM 628 C C . ALA A 1 85 ? -3.808 -10.943 -2.102 1.00 95.31 85 ALA A C 1
ATOM 630 O O . ALA A 1 85 ? -4.753 -10.232 -1.745 1.00 95.31 85 ALA A O 1
ATOM 631 N N . ARG A 1 86 ? -2.535 -10.559 -1.933 1.00 97.38 86 ARG A N 1
ATOM 632 C CA . ARG A 1 86 ? -2.140 -9.249 -1.398 1.00 97.38 86 ARG A CA 1
ATOM 633 C C . ARG A 1 86 ? -2.066 -8.185 -2.483 1.00 97.38 86 ARG A C 1
ATOM 635 O O . ARG A 1 86 ? -2.192 -7.008 -2.167 1.00 97.38 86 ARG A O 1
ATOM 642 N N . VAL A 1 87 ? -1.878 -8.544 -3.750 1.00 97.75 87 VAL A N 1
ATOM 643 C CA . VAL A 1 87 ? -1.811 -7.555 -4.834 1.00 97.75 87 VAL A CA 1
ATOM 644 C C . VAL A 1 87 ? -3.213 -7.030 -5.121 1.00 97.75 87 VAL A C 1
ATOM 646 O O . VAL A 1 87 ? -4.075 -7.737 -5.638 1.00 97.75 87 VAL A O 1
ATOM 649 N N . TRP A 1 88 ? -3.449 -5.763 -4.800 1.00 97.12 88 TRP A N 1
ATOM 650 C CA . TRP A 1 88 ? -4.716 -5.112 -5.084 1.00 97.12 88 TRP A CA 1
ATOM 651 C C . TRP A 1 88 ? -4.659 -4.368 -6.412 1.00 97.12 88 TRP A C 1
ATOM 653 O O . TRP A 1 88 ? -3.801 -3.515 -6.640 1.00 97.12 88 TRP A O 1
ATOM 663 N N . ARG A 1 89 ? -5.620 -4.688 -7.275 1.00 93.81 89 ARG A N 1
ATOM 664 C CA . ARG A 1 89 ? -5.891 -3.988 -8.526 1.00 93.81 89 ARG A CA 1
ATOM 665 C C . ARG A 1 89 ? -7.312 -3.428 -8.435 1.00 93.81 89 ARG A C 1
ATOM 667 O O . ARG A 1 89 ? -8.238 -4.226 -8.340 1.00 93.81 89 ARG A O 1
ATOM 674 N N . PRO A 1 90 ? -7.504 -2.100 -8.380 1.00 89.75 90 PRO A N 1
ATOM 675 C CA . PRO A 1 90 ? -8.835 -1.508 -8.447 1.00 89.75 90 PRO A CA 1
ATOM 676 C C . PRO A 1 90 ? -9.539 -1.915 -9.749 1.00 89.75 90 PRO A C 1
ATOM 678 O O . PRO A 1 90 ? -8.966 -1.742 -10.823 1.00 89.75 90 PRO A O 1
ATOM 681 N N . ASP A 1 91 ? -10.772 -2.420 -9.656 1.00 81.12 91 ASP A N 1
ATOM 682 C CA . ASP A 1 91 ? -11.523 -2.943 -10.811 1.00 81.12 91 ASP A CA 1
ATOM 683 C C . ASP A 1 91 ? -11.842 -1.864 -11.855 1.00 81.12 91 ASP A C 1
ATOM 685 O O . ASP A 1 91 ? -11.957 -2.140 -13.046 1.00 81.12 91 ASP A O 1
ATOM 689 N N . THR A 1 92 ? -11.981 -0.611 -11.415 1.00 81.00 92 THR A N 1
ATOM 690 C CA . THR A 1 92 ? -12.195 0.540 -12.294 1.00 81.00 92 THR A CA 1
ATOM 691 C C . THR A 1 92 ? -11.381 1.737 -11.816 1.00 81.00 92 THR A C 1
ATOM 693 O O . THR A 1 92 ? -11.177 1.933 -10.618 1.00 81.00 92 THR A O 1
ATOM 696 N N . ARG A 1 93 ? -10.927 2.562 -12.768 1.00 87.19 93 ARG A N 1
ATOM 697 C CA . ARG A 1 93 ? -10.243 3.843 -12.515 1.00 87.19 93 ARG A CA 1
ATOM 698 C C . ARG A 1 93 ? -8.996 3.733 -11.626 1.00 87.19 93 ARG A C 1
ATOM 700 O O . ARG A 1 93 ? -8.779 4.577 -10.757 1.00 87.19 93 ARG A O 1
ATOM 707 N N . VAL A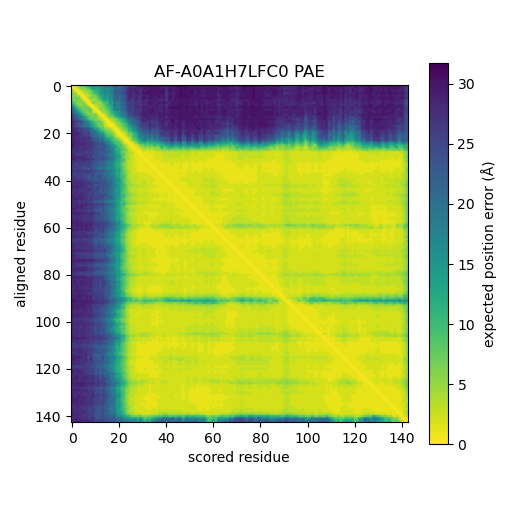 1 94 ? -8.157 2.722 -11.865 1.00 91.38 94 VAL A N 1
ATOM 708 C CA . VAL A 1 94 ? -6.892 2.538 -11.132 1.00 91.38 94 VAL A CA 1
ATOM 709 C C . VAL A 1 94 ? -6.036 3.807 -11.120 1.00 91.38 94 VAL A C 1
ATOM 711 O O . VAL A 1 94 ? -5.545 4.188 -10.062 1.00 91.38 94 VAL A O 1
ATOM 714 N N . ASP A 1 95 ? -5.942 4.525 -12.239 1.00 93.06 95 ASP A N 1
ATOM 715 C CA . ASP A 1 95 ? -5.143 5.753 -12.325 1.00 93.06 95 ASP A CA 1
ATOM 716 C C . ASP A 1 95 ? -5.717 6.890 -11.483 1.00 93.06 95 ASP A C 1
ATOM 718 O O . ASP A 1 95 ? -4.969 7.635 -10.857 1.00 93.06 95 ASP A O 1
ATOM 722 N N . HIS A 1 96 ? -7.044 6.981 -11.379 1.00 92.88 96 HIS A N 1
ATOM 723 C CA . HIS A 1 96 ? -7.690 7.940 -10.490 1.00 92.88 96 HIS A CA 1
ATOM 724 C C . HIS A 1 96 ? -7.422 7.597 -9.020 1.00 92.88 96 HIS A C 1
ATOM 726 O O . HIS A 1 96 ? -7.051 8.472 -8.243 1.00 92.88 96 HIS A O 1
ATOM 732 N N . VAL A 1 97 ? -7.531 6.318 -8.641 1.00 93.81 97 VAL A N 1
ATOM 733 C CA . VAL A 1 97 ? -7.197 5.859 -7.282 1.00 93.81 97 VAL A CA 1
ATOM 734 C C . VAL A 1 97 ? -5.728 6.143 -6.955 1.00 93.81 97 VAL A C 1
ATOM 736 O O . VAL A 1 97 ? -5.435 6.677 -5.885 1.00 93.81 97 VAL A O 1
ATOM 739 N N . ARG A 1 98 ? -4.807 5.839 -7.878 1.00 95.38 98 ARG A N 1
ATOM 740 C CA . ARG A 1 98 ? -3.377 6.157 -7.749 1.00 95.38 98 ARG A CA 1
ATOM 741 C C . ARG A 1 98 ? -3.164 7.655 -7.574 1.00 95.38 98 ARG A C 1
ATOM 743 O O . ARG A 1 98 ? -2.480 8.041 -6.635 1.00 95.38 98 ARG A O 1
ATOM 750 N N . ALA A 1 99 ? -3.779 8.488 -8.414 1.00 94.56 99 ALA A N 1
ATOM 751 C CA . ALA A 1 99 ? -3.665 9.942 -8.338 1.00 94.56 99 ALA A CA 1
ATOM 752 C C . ALA A 1 99 ? -4.154 10.486 -6.989 1.00 94.56 99 ALA A C 1
ATOM 754 O O . ALA A 1 99 ? -3.453 11.268 -6.352 1.00 94.56 99 ALA A O 1
ATOM 755 N N . LEU A 1 100 ? -5.310 10.020 -6.506 1.00 94.62 100 LEU A N 1
ATOM 756 C CA . LEU A 1 100 ? -5.858 10.437 -5.215 1.00 94.62 100 LEU A CA 1
ATOM 757 C C . LEU A 1 100 ? -4.989 10.011 -4.025 1.00 94.62 100 LEU A C 1
ATOM 759 O O . LEU A 1 100 ? -4.902 10.738 -3.037 1.00 94.62 100 LEU A O 1
ATOM 763 N N . LEU A 1 101 ? -4.355 8.837 -4.087 1.00 95.25 101 LEU A N 1
ATOM 764 C CA . LEU A 1 101 ? -3.444 8.380 -3.035 1.00 95.25 101 LEU A CA 1
ATOM 765 C C . LEU A 1 101 ? -2.090 9.096 -3.105 1.00 95.25 101 LEU A C 1
ATOM 767 O O . LEU A 1 101 ? -1.567 9.494 -2.068 1.00 95.25 101 LEU A O 1
ATOM 771 N N . LEU A 1 102 ? -1.551 9.316 -4.307 1.00 95.25 102 LEU A N 1
ATOM 772 C CA . LEU A 1 102 ? -0.305 10.055 -4.517 1.00 95.25 102 LEU A CA 1
ATOM 773 C C . LEU A 1 102 ? -0.441 11.533 -4.134 1.00 95.25 102 LEU A C 1
ATOM 775 O O . LEU A 1 102 ? 0.494 12.091 -3.576 1.00 95.25 102 LEU A O 1
ATOM 779 N N . ALA A 1 103 ? -1.614 12.146 -4.309 1.00 95.38 103 ALA A N 1
ATOM 780 C CA . ALA A 1 103 ? -1.881 13.513 -3.851 1.00 95.38 103 ALA A CA 1
ATOM 781 C C . ALA A 1 103 ? -1.781 13.689 -2.318 1.00 95.38 103 ALA A C 1
ATOM 783 O O . ALA A 1 103 ? -1.752 14.815 -1.825 1.00 95.38 103 ALA A O 1
ATOM 784 N N . ARG A 1 104 ? -1.736 12.593 -1.544 1.00 94.62 104 ARG A N 1
ATOM 785 C CA . ARG A 1 104 ? -1.646 12.608 -0.071 1.00 94.62 104 ARG A CA 1
ATOM 786 C C . ARG A 1 104 ? -0.220 12.534 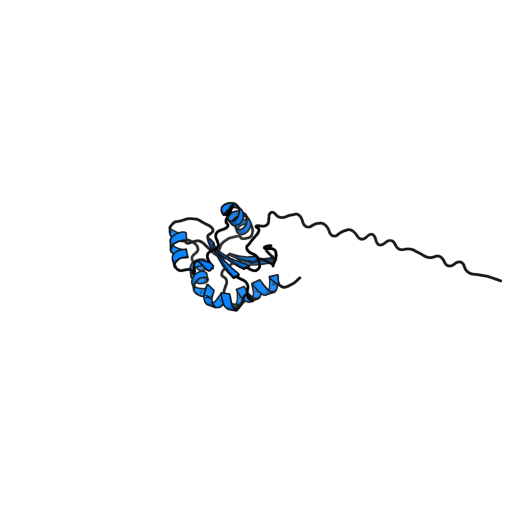0.461 1.00 94.62 104 ARG A C 1
ATOM 788 O O . ARG A 1 104 ? -0.037 12.552 1.681 1.00 94.62 104 ARG A O 1
ATOM 795 N N . THR A 1 105 ? 0.771 12.409 -0.414 1.00 95.94 105 THR A N 1
ATOM 796 C CA . THR A 1 105 ? 2.158 12.182 -0.023 1.00 95.94 105 THR A CA 1
ATOM 797 C C . THR A 1 105 ? 3.131 12.926 -0.928 1.00 95.94 105 THR A C 1
ATOM 799 O O . THR A 1 105 ? 2.840 13.212 -2.083 1.00 95.94 105 THR A O 1
ATOM 802 N N . ALA A 1 106 ? 4.313 13.233 -0.398 1.00 94.50 106 ALA A N 1
ATOM 803 C CA . ALA A 1 106 ? 5.413 13.788 -1.179 1.00 94.50 106 ALA A CA 1
ATOM 804 C C . ALA A 1 106 ? 6.233 12.701 -1.900 1.00 94.50 106 ALA A C 1
ATOM 806 O O . ALA A 1 106 ? 7.119 13.027 -2.687 1.00 94.50 106 ALA A O 1
ATOM 807 N N . GLY A 1 107 ? 5.982 11.414 -1.628 1.00 94.50 107 GLY A N 1
ATOM 808 C CA . GLY A 1 107 ? 6.724 10.336 -2.269 1.00 94.50 107 GLY A CA 1
ATOM 809 C C . GLY A 1 107 ? 6.446 8.954 -1.696 1.00 94.50 107 GLY A C 1
ATOM 810 O O . GLY A 1 107 ? 5.561 8.747 -0.873 1.00 94.50 107 GLY A O 1
ATOM 811 N N . LEU A 1 108 ? 7.233 7.990 -2.161 1.00 97.50 108 LEU A N 1
ATOM 812 C CA . LEU A 1 108 ? 7.168 6.601 -1.723 1.00 97.50 108 LEU A CA 1
ATOM 813 C C . LEU A 1 108 ? 8.317 6.258 -0.766 1.00 97.50 108 LEU A C 1
ATOM 815 O O . LEU A 1 108 ? 9.374 6.891 -0.829 1.00 97.50 108 LEU A O 1
ATOM 819 N N . PRO A 1 109 ? 8.176 5.185 0.031 1.00 96.81 109 PRO A N 1
ATOM 820 C CA . PRO A 1 109 ? 6.953 4.405 0.268 1.00 96.81 109 PRO A CA 1
ATOM 821 C C . PRO A 1 109 ? 5.893 5.197 1.041 1.00 96.81 109 PRO A C 1
ATOM 823 O O . PRO A 1 109 ? 6.206 6.127 1.784 1.00 96.81 109 PRO A O 1
ATOM 826 N N . PHE A 1 110 ? 4.632 4.832 0.836 1.00 98.38 110 PHE A N 1
ATOM 827 C CA . PHE A 1 110 ? 3.481 5.461 1.474 1.00 98.38 110 PHE A CA 1
ATOM 828 C C . PHE A 1 110 ? 2.425 4.404 1.767 1.00 98.38 110 PHE A C 1
ATOM 830 O O . PHE A 1 110 ? 2.189 3.519 0.945 1.00 98.38 110 PHE A O 1
ATOM 837 N N . SER A 1 111 ? 1.785 4.503 2.927 1.00 98.31 111 SER A N 1
ATOM 838 C CA . SER A 1 111 ? 0.750 3.562 3.345 1.00 98.31 111 SER A CA 1
ATOM 839 C C . SER A 1 111 ? -0.500 4.279 3.828 1.00 98.31 111 SER A C 1
ATOM 841 O O . SER A 1 111 ? -0.426 5.317 4.486 1.00 98.31 111 SER A O 1
ATOM 843 N N . VAL A 1 112 ? -1.660 3.686 3.560 1.00 98.00 112 VAL A N 1
ATOM 844 C CA . VAL A 1 112 ? -2.954 4.144 4.080 1.00 98.00 112 VAL A CA 1
ATOM 845 C C . VAL A 1 112 ? -3.696 3.009 4.762 1.00 98.00 112 VAL A C 1
ATOM 847 O O . VAL A 1 112 ? -3.512 1.838 4.432 1.00 98.00 112 VAL A O 1
ATOM 850 N N . VAL A 1 113 ? -4.575 3.362 5.695 1.00 98.00 113 VAL A N 1
ATOM 851 C CA . VAL A 1 113 ? -5.534 2.434 6.294 1.00 98.00 113 VAL A CA 1
ATOM 852 C C . VAL A 1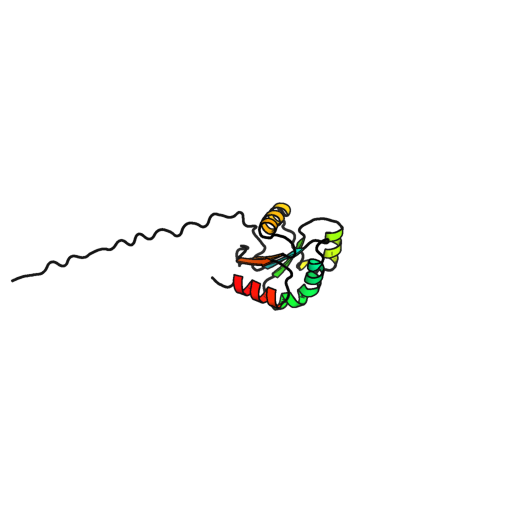 113 ? -6.937 2.890 5.968 1.00 98.00 113 VAL A C 1
ATOM 854 O O . VAL A 1 113 ? -7.241 4.079 6.074 1.00 98.00 113 VAL A O 1
ATOM 857 N N . SER A 1 114 ? -7.787 1.939 5.597 1.00 96.56 114 SER A N 1
ATOM 858 C CA . SER A 1 114 ? -9.214 2.154 5.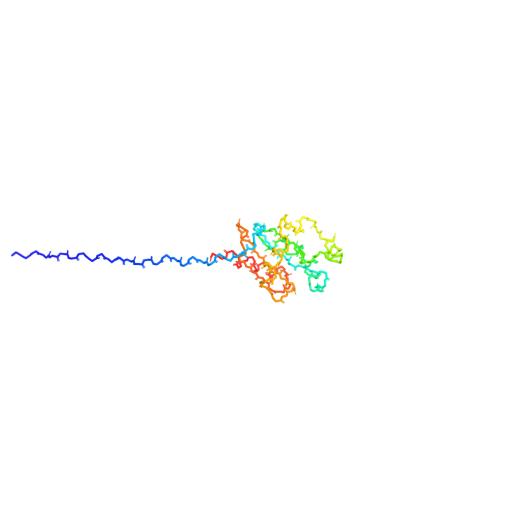395 1.00 96.56 114 SER A CA 1
ATOM 859 C C . SER A 1 114 ? -10.050 1.646 6.574 1.00 96.56 114 SER A C 1
ATOM 861 O O . SER A 1 114 ? -9.741 0.626 7.200 1.00 96.56 114 SER A O 1
ATOM 863 N N . ASP A 1 115 ? -11.132 2.355 6.887 1.00 95.25 115 ASP A N 1
ATOM 864 C CA . ASP A 1 115 ? -12.135 1.950 7.873 1.00 95.25 115 ASP A CA 1
ATOM 865 C C . ASP A 1 115 ? -13.064 0.836 7.331 1.00 95.25 115 ASP A C 1
ATOM 867 O O . ASP A 1 115 ? -12.867 0.283 6.243 1.00 95.25 115 ASP A O 1
ATOM 871 N N . GLY A 1 116 ? -14.101 0.482 8.099 1.00 94.81 116 GLY A N 1
ATOM 872 C CA . GLY A 1 116 ? -15.115 -0.499 7.685 1.00 94.81 116 GLY A CA 1
ATOM 873 C C . GLY A 1 116 ? -15.944 -0.093 6.460 1.00 94.81 116 GLY A C 1
ATOM 874 O O . GLY A 1 116 ? -16.614 -0.940 5.881 1.00 94.81 116 GLY A O 1
ATOM 875 N N . ARG A 1 117 ? -15.880 1.173 6.043 1.00 93.88 117 ARG A N 1
ATOM 876 C CA . ARG A 1 117 ? -16.590 1.732 4.886 1.00 93.88 117 ARG A CA 1
ATOM 877 C C . ARG A 1 117 ? -15.657 1.988 3.699 1.00 93.88 117 ARG A C 1
ATOM 879 O O . ARG A 1 117 ? -16.093 2.549 2.697 1.00 93.88 117 ARG A O 1
ATOM 886 N N . GLY A 1 118 ? -14.381 1.612 3.805 1.00 94.19 118 GLY A N 1
ATOM 887 C CA . GLY A 1 118 ? -13.396 1.856 2.752 1.00 94.19 118 GLY A CA 1
ATOM 888 C C . GLY A 1 118 ? -12.901 3.304 2.683 1.00 94.19 118 GLY A C 1
ATOM 889 O O . GLY A 1 118 ? -12.343 3.702 1.663 1.00 94.19 118 GLY A O 1
ATOM 890 N N . VAL A 1 119 ? -13.108 4.104 3.733 1.00 94.31 119 VAL A N 1
ATOM 891 C CA . VAL A 1 119 ? -12.631 5.493 3.820 1.00 94.31 119 VAL A CA 1
ATOM 892 C C . VAL A 1 119 ? -11.260 5.517 4.483 1.00 94.31 119 VAL A C 1
ATOM 894 O O . VAL A 1 119 ? -11.050 4.828 5.480 1.00 94.31 119 VAL A O 1
ATOM 897 N N . VAL A 1 120 ? -10.325 6.316 3.959 1.00 95.44 120 VAL A N 1
ATOM 898 C CA . VAL A 1 120 ? -9.005 6.490 4.585 1.00 95.44 120 VAL A CA 1
ATOM 899 C C . VAL A 1 120 ? -9.164 7.127 5.968 1.00 95.44 120 VAL A C 1
ATOM 901 O O . VAL A 1 120 ? -9.629 8.257 6.083 1.00 95.44 120 VAL A O 1
ATOM 904 N N . CYS A 1 121 ? -8.734 6.415 7.005 1.00 95.25 121 CYS A N 1
ATOM 905 C CA . CYS A 1 121 ? -8.793 6.842 8.409 1.00 95.25 121 CYS A CA 1
ATOM 906 C C . CYS A 1 121 ? -7.408 7.188 8.979 1.00 95.25 121 CYS A C 1
ATOM 908 O O . CYS A 1 121 ? -7.308 7.950 9.933 1.00 95.25 121 CYS A O 1
ATOM 910 N N . ALA A 1 122 ? -6.330 6.649 8.401 1.00 97.00 122 ALA A N 1
ATOM 911 C CA . ALA A 1 122 ? -4.961 6.964 8.794 1.00 97.00 122 ALA A CA 1
ATOM 912 C C . ALA A 1 122 ? -3.995 6.782 7.614 1.00 97.00 122 ALA A C 1
ATOM 914 O O . ALA A 1 122 ? -4.281 6.041 6.672 1.00 97.00 122 ALA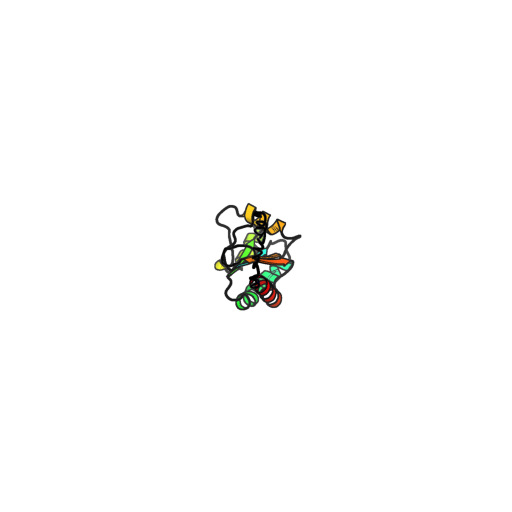 A O 1
ATOM 915 N N . GLN A 1 123 ? -2.841 7.448 7.677 1.00 97.44 123 GLN A N 1
ATOM 916 C CA . GLN A 1 123 ? -1.779 7.361 6.672 1.00 97.44 123 GLN A CA 1
ATOM 917 C C . GLN A 1 123 ? -0.387 7.418 7.311 1.00 97.44 123 GLN A C 1
ATOM 919 O O . GLN A 1 123 ? -0.239 7.935 8.421 1.00 97.44 123 GLN A O 1
ATOM 924 N N . GLU A 1 124 ? 0.615 6.887 6.612 1.00 97.88 124 GLU A N 1
ATOM 925 C CA . GLU A 1 124 ? 2.019 6.823 7.030 1.00 97.88 124 GLU A CA 1
ATOM 926 C C . GLU A 1 124 ? 2.933 7.139 5.838 1.00 97.88 124 GLU A C 1
ATOM 928 O O . GLU A 1 124 ? 2.819 6.517 4.782 1.00 97.88 124 GLU A O 1
ATOM 933 N N . ASN A 1 125 ? 3.849 8.096 6.016 1.00 96.56 125 ASN A N 1
ATOM 934 C CA . ASN A 1 125 ? 4.902 8.393 5.042 1.00 96.56 125 ASN A CA 1
ATOM 935 C C . ASN A 1 125 ? 6.162 7.583 5.361 1.00 96.56 125 ASN A C 1
ATOM 937 O O . ASN A 1 125 ? 6.573 7.493 6.517 1.00 96.56 125 ASN A O 1
ATOM 941 N N . GLY A 1 126 ? 6.835 7.064 4.341 1.00 94.62 126 GLY A N 1
ATOM 942 C CA . GLY A 1 126 ? 8.002 6.208 4.511 1.00 94.62 126 GLY A CA 1
ATOM 943 C C . GLY A 1 126 ? 7.631 4.749 4.789 1.00 94.62 126 GLY A C 1
ATOM 944 O O . GLY A 1 126 ? 6.469 4.357 4.754 1.00 94.62 126 GLY A O 1
ATOM 945 N N . GLY A 1 127 ? 8.660 3.919 4.991 1.00 93.56 127 GLY A N 1
ATOM 946 C CA . GLY A 1 127 ? 8.500 2.465 4.926 1.00 93.56 127 GLY A CA 1
ATOM 947 C C . GLY A 1 127 ? 7.795 1.897 6.148 1.00 93.56 127 GLY A C 1
ATOM 948 O O . GLY A 1 127 ? 8.132 2.246 7.279 1.00 93.56 127 GLY A O 1
ATOM 949 N N . LEU A 1 128 ? 6.873 0.976 5.925 1.00 97.06 128 LEU A N 1
ATOM 950 C CA . LEU A 1 128 ? 6.126 0.289 6.959 1.00 97.06 128 LEU A CA 1
ATOM 951 C C . LEU A 1 128 ? 6.910 -0.927 7.472 1.00 97.06 128 LEU A C 1
ATOM 953 O O . LEU A 1 128 ? 7.470 -1.716 6.710 1.00 97.06 128 LEU A O 1
ATOM 957 N N . ASP A 1 129 ? 6.966 -1.062 8.789 1.00 96.75 129 ASP A N 1
ATOM 958 C CA . ASP A 1 129 ? 7.363 -2.271 9.507 1.00 96.75 129 ASP A CA 1
ATOM 959 C C . ASP A 1 129 ? 6.249 -2.663 10.477 1.00 96.75 129 ASP A C 1
ATOM 961 O O . ASP A 1 129 ? 5.225 -1.984 10.553 1.00 96.75 129 ASP A O 1
ATOM 965 N N . ALA A 1 130 ? 6.429 -3.754 11.221 1.00 97.50 130 ALA A N 1
ATOM 966 C CA . ALA A 1 130 ? 5.424 -4.219 12.170 1.00 97.50 130 ALA A CA 1
ATOM 967 C C . ALA A 1 130 ? 5.057 -3.145 13.218 1.00 97.50 130 ALA A C 1
ATOM 969 O O . ALA A 1 130 ? 3.878 -2.914 13.484 1.00 97.50 130 ALA A O 1
ATOM 970 N N . HIS A 1 131 ? 6.043 -2.436 13.774 1.00 97.94 131 HIS A N 1
ATOM 971 C CA . HIS A 1 131 ? 5.797 -1.413 14.791 1.00 97.94 131 HIS A CA 1
ATOM 972 C C . HIS A 1 131 ? 4.992 -0.237 14.218 1.00 97.94 131 HIS A C 1
ATOM 974 O O . HIS A 1 131 ? 3.962 0.157 14.770 1.00 97.94 131 HIS A O 1
ATOM 980 N N . ARG A 1 132 ? 5.414 0.293 13.065 1.00 97.94 132 ARG A N 1
ATOM 981 C CA . ARG A 1 132 ? 4.722 1.392 12.379 1.00 97.94 132 ARG A CA 1
ATOM 982 C C . ARG A 1 132 ? 3.346 0.970 11.875 1.00 97.94 132 ARG A C 1
ATOM 984 O O . ARG A 1 132 ? 2.419 1.767 11.957 1.00 97.94 132 ARG A O 1
ATOM 991 N N . ALA A 1 133 ? 3.181 -0.269 11.414 1.00 98.19 133 ALA A N 1
ATOM 992 C CA . ALA A 1 133 ? 1.891 -0.812 10.993 1.00 98.19 133 ALA A CA 1
ATOM 993 C C . ALA A 1 133 ? 0.897 -0.901 12.154 1.00 98.19 133 ALA A C 1
ATOM 995 O O . ALA A 1 133 ? -0.249 -0.472 12.009 1.00 98.19 133 ALA A O 1
ATOM 996 N N . ALA A 1 134 ? 1.339 -1.403 13.309 1.00 98.00 134 ALA A N 1
ATOM 997 C CA . ALA A 1 134 ? 0.520 -1.441 14.513 1.00 98.00 134 ALA A CA 1
ATOM 998 C C . ALA A 1 134 ? 0.093 -0.022 14.918 1.00 98.00 134 ALA A C 1
ATOM 1000 O O . ALA A 1 134 ? -1.100 0.243 15.058 1.00 98.00 134 ALA A O 1
ATOM 1001 N N . ALA A 1 135 ? 1.044 0.915 15.009 1.00 97.75 135 ALA A N 1
ATOM 1002 C CA . ALA A 1 135 ? 0.756 2.310 15.340 1.00 97.75 135 ALA A CA 1
ATOM 1003 C C . ALA A 1 135 ? -0.214 2.960 14.338 1.00 97.75 135 ALA A C 1
ATOM 1005 O O . ALA A 1 135 ? -1.163 3.638 14.731 1.00 97.75 135 ALA A O 1
ATOM 1006 N N . LEU A 1 136 ? -0.011 2.723 13.041 1.00 97.50 136 LEU A N 1
ATOM 1007 C CA . LEU A 1 136 ? -0.865 3.226 11.971 1.00 97.50 136 LEU A CA 1
ATOM 1008 C C . LEU A 1 136 ? -2.308 2.708 12.104 1.00 97.50 136 LEU A C 1
ATOM 1010 O O . LEU A 1 136 ? -3.255 3.485 11.977 1.00 97.50 136 LEU A O 1
ATOM 1014 N N . VAL A 1 137 ? -2.493 1.419 12.400 1.00 97.75 137 VAL A N 1
ATOM 1015 C CA . VAL A 1 137 ? -3.823 0.831 12.615 1.00 97.75 137 VAL A CA 1
ATOM 1016 C C . VAL A 1 137 ? -4.492 1.370 13.879 1.00 97.75 137 VAL A C 1
ATOM 1018 O O . VAL A 1 137 ? -5.698 1.620 13.843 1.00 97.75 137 VAL A O 1
ATOM 1021 N N . GLN A 1 138 ? -3.739 1.601 14.958 1.00 96.44 138 GLN A N 1
ATOM 1022 C CA . GLN A 1 138 ? -4.285 2.192 16.185 1.00 96.44 138 GLN A CA 1
ATOM 1023 C C . GLN A 1 138 ? -4.839 3.601 15.944 1.00 96.44 138 GLN A C 1
ATOM 1025 O O . GLN A 1 138 ? -5.943 3.897 16.390 1.00 96.44 138 GLN A O 1
ATOM 1030 N N . ARG A 1 139 ? -4.1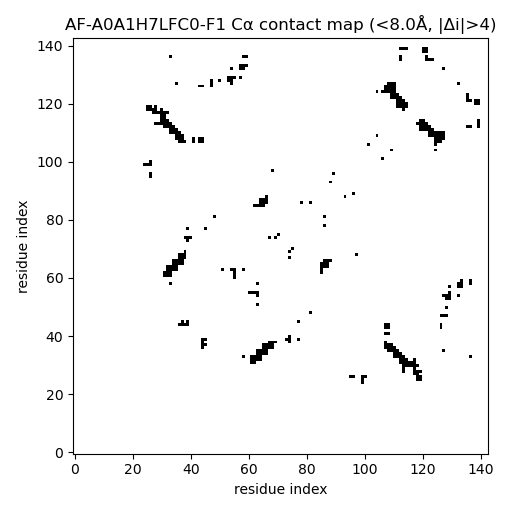58 4.433 15.139 1.00 96.12 139 ARG A N 1
ATOM 1031 C CA . ARG A 1 139 ? -4.668 5.769 14.767 1.00 96.12 139 ARG A CA 1
ATOM 1032 C C . ARG A 1 139 ? -5.995 5.728 14.004 1.00 96.12 139 ARG A C 1
ATOM 1034 O O . ARG A 1 139 ? -6.758 6.678 14.066 1.00 96.12 139 ARG A O 1
ATOM 1041 N N . CYS A 1 140 ? -6.269 4.641 13.284 1.00 93.56 140 CYS A N 1
ATOM 1042 C CA . CYS A 1 140 ? -7.540 4.438 12.583 1.00 93.56 140 CYS A CA 1
ATOM 1043 C C . CYS A 1 140 ? -8.661 3.907 13.500 1.00 93.56 140 CYS A C 1
ATOM 1045 O O . CYS A 1 140 ? -9.829 3.929 13.121 1.00 93.56 140 CYS A O 1
ATOM 1047 N N . ALA A 1 141 ? -8.322 3.354 14.666 1.00 81.88 141 ALA A N 1
ATOM 1048 C CA . ALA A 1 141 ? -9.295 2.823 15.619 1.00 81.88 141 ALA A CA 1
ATOM 1049 C C . ALA A 1 141 ? -9.839 3.896 16.578 1.00 81.88 141 ALA A C 1
ATOM 1051 O O . ALA A 1 141 ? -10.829 3.643 17.261 1.00 81.88 141 ALA A O 1
ATOM 1052 N N . THR A 1 142 ? -9.204 5.069 16.636 1.00 66.88 142 THR A N 1
ATOM 1053 C CA . THR A 1 142 ? -9.668 6.210 17.428 1.00 66.88 142 THR A CA 1
ATOM 1054 C C . THR A 1 142 ? -10.887 6.857 16.746 1.00 66.88 142 THR A C 1
ATOM 1056 O O . THR A 1 142 ? -10.763 7.222 15.575 1.00 66.88 142 THR A O 1
ATOM 1059 N N . PRO A 1 143 ? -12.050 6.951 17.427 1.00 49.34 143 PRO A N 1
ATOM 1060 C CA . PRO A 1 143 ? -13.250 7.619 16.913 1.00 49.34 143 PRO A CA 1
ATOM 1061 C C . PRO A 1 143 ? -13.041 9.094 16.562 1.00 49.34 143 PRO A C 1
ATOM 1063 O O . PRO A 1 143 ? -12.232 9.757 17.253 1.00 49.34 143 PRO A O 1
#

Solvent-accessible surface area (backbone atoms only — not comparable to full-atom values): 8581 Å² total; per-residue (Å²): 141,89,82,84,84,84,83,82,83,84,80,82,79,84,74,74,74,78,77,77,72,77,86,66,89,64,56,81,43,68,50,36,21,38,38,40,40,35,46,62,85,40,68,65,29,58,62,28,65,76,39,49,79,62,28,49,76,49,41,78,85,33,49,60,31,39,33,68,73,58,86,47,73,59,29,57,55,61,50,68,81,48,63,68,91,30,54,52,75,64,95,66,62,46,66,58,44,42,50,51,55,50,75,76,50,97,59,78,20,31,33,39,29,24,35,87,82,5,45,76,54,29,72,45,83,44,74,63,45,38,70,56,38,30,54,45,48,52,57,46,69,59,130

InterPro domains:
  IPR036249 Thioredoxin-like superfamily [SSF52833] (33-137)

pLDDT: mean 87.66, std 16.93, range [39.69, 98.44]

Radius of gyration: 22.87 Å; Cα contacts (8 Å, |Δi|>4): 203; chains: 1; bounding box: 67×51×67 Å

Organism: NCBI:txid1855283

Mean predicted aligned error: 9.15 Å

Nearest PDB structures (foldseek):
  4nmu-assembly2_B  TM=6.096E-01  e=8.123E-04  Bacillus anthracis
  1st9-assembly2_B  TM=6.169E-01  e=9.266E-04  Bacillus subtilis
  3c73-assembly1_A  TM=6.509E-01  e=1.569E-03  unclassified
  2h1b-assembly2_B  TM=6.487E-01  e=1.569E-03  Bacillus subtilis
  3c71-assembly1_A  TM=6.433E-01  e=3.235E-03  Bacillus subtilis